Protein AF-A0A920UTL0-F1 (afdb_monomer_lite)

Structure (mmCIF, N/CA/C/O backbone):
data_AF-A0A920UTL0-F1
#
_entry.id   AF-A0A920UTL0-F1
#
loop_
_atom_site.group_PDB
_atom_site.id
_atom_site.type_symbol
_atom_site.label_atom_id
_atom_site.label_alt_id
_atom_site.label_comp_id
_atom_site.label_asym_id
_atom_site.label_entity_id
_atom_site.label_seq_id
_atom_site.pdbx_PDB_ins_code
_atom_site.Cartn_x
_atom_site.Cartn_y
_atom_site.Cartn_z
_atom_site.occupancy
_atom_site.B_iso_or_equiv
_atom_site.auth_seq_id
_atom_site.auth_comp_id
_atom_site.auth_asym_id
_atom_site.auth_atom_id
_atom_site.pdbx_PDB_model_num
ATOM 1 N N . MET A 1 1 ? 0.120 -13.237 -12.454 1.00 46.16 1 MET A N 1
ATOM 2 C CA . MET A 1 1 ? -0.827 -12.155 -12.114 1.00 46.16 1 MET A CA 1
ATOM 3 C C . MET A 1 1 ? -0.097 -11.201 -11.187 1.00 46.16 1 MET A C 1
ATOM 5 O O . MET A 1 1 ? 0.486 -11.712 -10.236 1.00 46.16 1 MET A O 1
ATOM 9 N N . PRO A 1 2 ? -0.025 -9.888 -11.466 1.00 50.31 2 PRO A N 1
ATOM 10 C CA . PRO A 1 2 ? 0.557 -8.945 -10.515 1.00 50.31 2 PRO A CA 1
ATOM 11 C C . PRO A 1 2 ? -0.263 -8.976 -9.222 1.00 50.31 2 PRO A C 1
ATOM 13 O O . PRO A 1 2 ? -1.486 -9.080 -9.282 1.00 50.31 2 PRO A O 1
ATOM 16 N N . ALA A 1 3 ? 0.392 -8.871 -8.069 1.00 59.50 3 ALA A N 1
ATOM 17 C CA . ALA A 1 3 ? -0.272 -8.765 -6.768 1.00 59.50 3 ALA A CA 1
ATOM 18 C C . ALA A 1 3 ? -0.776 -7.331 -6.496 1.00 59.50 3 ALA A C 1
ATOM 20 O O . ALA A 1 3 ? -0.741 -6.862 -5.364 1.00 59.50 3 ALA A O 1
ATOM 21 N N . LEU A 1 4 ? -1.172 -6.605 -7.544 1.00 63.72 4 LEU A N 1
ATOM 22 C CA . LEU A 1 4 ? -1.505 -5.186 -7.469 1.00 63.72 4 LEU A CA 1
ATOM 23 C C . LEU A 1 4 ? -3.012 -4.999 -7.579 1.00 63.72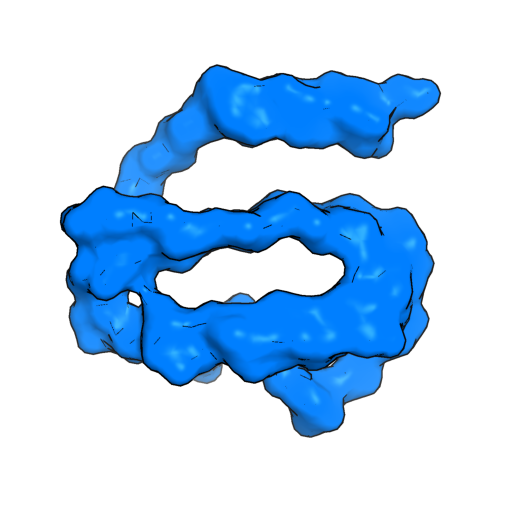 4 LEU A C 1
ATOM 25 O O . LEU A 1 4 ? -3.657 -5.562 -8.469 1.00 63.72 4 LEU A O 1
ATOM 29 N N . ALA A 1 5 ? -3.562 -4.215 -6.656 1.00 66.69 5 ALA A N 1
ATOM 30 C CA . ALA A 1 5 ? -4.961 -3.834 -6.693 1.00 66.69 5 ALA A CA 1
ATOM 31 C C . ALA A 1 5 ? -5.195 -2.919 -7.899 1.00 66.69 5 ALA A C 1
ATOM 33 O O . ALA A 1 5 ? -4.442 -1.983 -8.150 1.00 66.69 5 ALA A O 1
ATOM 34 N N . THR A 1 6 ? -6.248 -3.208 -8.651 1.00 64.88 6 THR A N 1
ATOM 35 C CA . THR A 1 6 ? -6.711 -2.371 -9.760 1.00 64.88 6 THR A CA 1
ATOM 36 C C . THR A 1 6 ? -8.180 -2.048 -9.531 1.00 64.88 6 THR A C 1
ATOM 38 O O . THR A 1 6 ? -8.859 -2.740 -8.767 1.00 64.88 6 THR A O 1
ATOM 41 N N . SER A 1 7 ? -8.696 -1.040 -10.230 1.00 60.72 7 SER A N 1
ATOM 42 C CA . SER A 1 7 ? -10.122 -0.680 -10.213 1.00 60.72 7 SER A CA 1
ATOM 43 C C . SER A 1 7 ? -11.047 -1.763 -10.792 1.00 60.72 7 SER A C 1
ATOM 45 O O . SER A 1 7 ? -12.266 -1.664 -10.679 1.00 60.72 7 SER A O 1
ATOM 47 N N . VAL A 1 8 ? -10.485 -2.818 -11.393 1.00 60.66 8 VAL A N 1
ATOM 48 C CA . VAL A 1 8 ? -11.224 -3.982 -11.911 1.00 60.66 8 VAL A CA 1
ATOM 49 C C . VAL A 1 8 ? -11.755 -4.869 -10.775 1.00 60.66 8 VAL A C 1
ATOM 51 O O . VAL A 1 8 ? -12.705 -5.626 -10.973 1.00 60.66 8 VAL A O 1
ATOM 54 N N . VAL A 1 9 ? -11.167 -4.777 -9.578 1.00 71.56 9 VAL A N 1
ATOM 55 C CA . VAL A 1 9 ? -11.598 -5.513 -8.383 1.00 71.56 9 VAL A CA 1
ATOM 56 C C . VAL A 1 9 ? -12.365 -4.568 -7.458 1.00 71.56 9 VAL A C 1
ATOM 58 O O . VAL A 1 9 ? -11.927 -3.450 -7.198 1.00 71.56 9 VAL A O 1
ATOM 61 N N . ASP A 1 10 ? -13.515 -5.014 -6.939 1.00 80.12 10 ASP A N 1
ATOM 62 C CA . ASP A 1 10 ? -14.285 -4.242 -5.958 1.00 80.12 10 ASP A CA 1
ATOM 63 C C . ASP A 1 10 ? -13.578 -4.226 -4.595 1.00 80.12 10 ASP A C 1
ATOM 65 O O . ASP A 1 10 ? -13.803 -5.083 -3.735 1.00 80.12 10 ASP A O 1
ATOM 69 N N . ASN A 1 11 ? -12.723 -3.224 -4.402 1.00 84.06 11 ASN A N 1
ATOM 70 C CA . ASN A 1 11 ? -11.944 -3.050 -3.180 1.00 84.06 11 ASN A CA 1
ATOM 71 C C . ASN A 1 11 ? -12.766 -2.462 -2.022 1.00 84.06 11 ASN A C 1
ATOM 73 O O . ASN A 1 11 ? -12.279 -2.448 -0.897 1.00 84.06 11 ASN A O 1
ATOM 77 N N . ARG A 1 12 ? -14.020 -2.023 -2.231 1.00 86.75 12 ARG A N 1
ATOM 78 C CA . ARG A 1 12 ? -14.827 -1.338 -1.193 1.00 86.75 12 ARG A CA 1
ATOM 79 C C . ARG A 1 12 ? -15.086 -2.198 0.044 1.00 86.75 12 ARG A C 1
ATOM 81 O O . ARG A 1 12 ? -15.356 -1.672 1.117 1.00 86.75 12 ARG A O 1
ATOM 88 N N . ARG A 1 13 ? -14.991 -3.527 -0.081 1.00 89.25 13 ARG A N 1
ATOM 89 C CA . ARG A 1 13 ? -15.075 -4.456 1.062 1.00 89.25 13 ARG A CA 1
ATOM 90 C C . ARG A 1 13 ? -13.902 -4.329 2.039 1.00 89.25 13 ARG A C 1
ATOM 92 O O . ARG A 1 13 ? -13.994 -4.858 3.139 1.00 89.25 13 ARG A O 1
ATOM 99 N N . LEU A 1 14 ? -12.825 -3.661 1.632 1.00 90.69 14 LEU A N 1
ATOM 100 C CA . LEU A 1 14 ? -11.640 -3.390 2.440 1.00 90.69 14 LEU A CA 1
ATOM 101 C C . LEU A 1 14 ? -11.709 -2.024 3.141 1.00 90.69 14 LEU A C 1
ATOM 103 O O . LEU A 1 14 ? -10.715 -1.601 3.721 1.00 90.69 14 LEU A O 1
ATOM 107 N N . ALA A 1 15 ? -12.848 -1.325 3.101 1.00 95.00 15 ALA A N 1
ATOM 108 C CA . ALA A 1 15 ? -13.007 -0.061 3.812 1.00 95.00 15 ALA A CA 1
ATOM 109 C C . ALA A 1 15 ? -12.674 -0.227 5.309 1.00 95.00 15 ALA A C 1
ATOM 111 O O . ALA A 1 15 ? -13.232 -1.091 5.987 1.00 95.00 15 ALA A O 1
ATOM 112 N N . GLY A 1 16 ? -11.747 0.590 5.808 1.00 94.25 16 GLY A N 1
ATOM 113 C CA . GLY A 1 16 ? -11.213 0.541 7.170 1.00 94.25 16 GLY A CA 1
ATOM 114 C C . GLY A 1 16 ? -10.220 -0.594 7.443 1.00 94.25 16 GLY A C 1
ATOM 115 O O . GLY A 1 16 ? -9.699 -0.676 8.551 1.00 94.25 16 GLY A O 1
ATOM 116 N N . PHE A 1 17 ? -9.942 -1.471 6.473 1.00 95.00 17 PHE A N 1
ATOM 117 C CA . PHE A 1 17 ? -8.964 -2.542 6.646 1.00 95.00 17 PHE A CA 1
ATOM 118 C C . PHE A 1 17 ? -7.537 -1.970 6.592 1.00 95.00 17 PHE A C 1
ATOM 120 O O . PHE A 1 17 ? -7.230 -1.234 5.650 1.00 95.00 17 PHE A O 1
ATOM 127 N N . PRO A 1 18 ? -6.659 -2.299 7.556 1.00 96.56 18 PRO A N 1
ATOM 128 C CA . PRO A 1 18 ? -5.285 -1.813 7.557 1.00 96.56 18 PRO A CA 1
ATOM 129 C C . PRO A 1 18 ? -4.432 -2.565 6.527 1.00 96.56 18 PRO A C 1
ATOM 131 O O . PRO A 1 18 ? -4.371 -3.796 6.528 1.00 96.56 18 PRO A O 1
ATOM 134 N N . VAL A 1 19 ? -3.732 -1.828 5.658 1.00 95.81 19 VAL A N 1
ATOM 135 C CA . VAL A 1 19 ? -2.812 -2.391 4.655 1.00 95.81 19 VAL A CA 1
ATOM 136 C C . VAL A 1 19 ? -1.450 -1.707 4.716 1.00 95.81 19 VAL A C 1
ATOM 138 O O . VAL A 1 19 ? -1.348 -0.486 4.631 1.00 95.81 19 VAL A O 1
ATOM 141 N N . TYR A 1 20 ? -0.397 -2.521 4.778 1.00 96.81 20 TYR A N 1
ATOM 142 C CA . TYR A 1 20 ? 0.996 -2.099 4.663 1.00 96.81 20 TYR A CA 1
ATOM 143 C C . TYR A 1 20 ? 1.569 -2.547 3.313 1.00 96.81 20 TYR A C 1
ATOM 145 O O . TYR A 1 20 ? 1.752 -3.743 3.074 1.00 96.81 20 TYR A O 1
ATOM 153 N N . LEU A 1 21 ? 1.844 -1.598 2.415 1.00 95.62 21 LEU A N 1
ATOM 154 C CA . LEU A 1 21 ? 2.332 -1.856 1.057 1.00 95.62 21 LEU A CA 1
ATOM 155 C C . LEU A 1 21 ? 3.754 -1.315 0.868 1.00 95.62 21 LEU A C 1
ATOM 157 O O . LEU A 1 21 ? 4.020 -0.129 1.068 1.00 95.62 21 LEU A O 1
ATOM 161 N N . ARG A 1 22 ? 4.678 -2.172 0.426 1.00 96.38 22 ARG A N 1
ATOM 162 C CA . ARG A 1 22 ? 6.044 -1.787 0.044 1.00 96.38 22 ARG A CA 1
ATOM 163 C C . ARG A 1 22 ? 6.371 -2.350 -1.330 1.00 96.38 22 ARG A C 1
ATOM 165 O O . ARG A 1 22 ? 6.223 -3.549 -1.549 1.00 96.38 22 ARG A O 1
ATOM 172 N N . ILE A 1 23 ? 6.816 -1.490 -2.241 1.00 95.19 23 ILE A N 1
ATOM 173 C CA . ILE A 1 23 ? 7.210 -1.875 -3.603 1.00 95.19 23 ILE A CA 1
ATOM 174 C C . ILE A 1 23 ? 8.657 -1.454 -3.842 1.00 95.19 23 ILE A C 1
ATOM 176 O O . ILE A 1 23 ? 9.026 -0.328 -3.528 1.00 95.19 23 ILE A O 1
ATOM 180 N N . GLY A 1 24 ? 9.482 -2.341 -4.400 1.00 95.50 24 GLY A N 1
ATOM 181 C CA . GLY A 1 24 ? 10.848 -1.991 -4.781 1.00 95.50 24 GLY A CA 1
ATOM 182 C C . GLY A 1 24 ? 10.877 -1.037 -5.978 1.00 95.50 24 GLY A C 1
ATOM 183 O O . GLY A 1 24 ? 10.256 -1.307 -7.003 1.00 95.50 24 GLY A O 1
ATOM 184 N N . GLY A 1 25 ? 11.593 0.082 -5.865 1.00 94.38 25 GLY A N 1
ATOM 185 C CA . GLY A 1 25 ? 11.706 1.083 -6.932 1.00 94.38 25 GLY A CA 1
ATOM 186 C C . GLY A 1 25 ? 12.534 0.617 -8.133 1.00 94.38 25 GLY A C 1
ATOM 187 O O . GLY A 1 25 ? 12.300 1.066 -9.251 1.00 94.38 25 GLY A O 1
ATOM 188 N N . ALA A 1 26 ? 13.454 -0.329 -7.923 1.00 93.81 26 ALA A N 1
ATOM 189 C CA . ALA A 1 26 ? 14.241 -0.986 -8.969 1.00 93.81 26 ALA A CA 1
ATOM 190 C C . ALA A 1 26 ? 13.676 -2.374 -9.336 1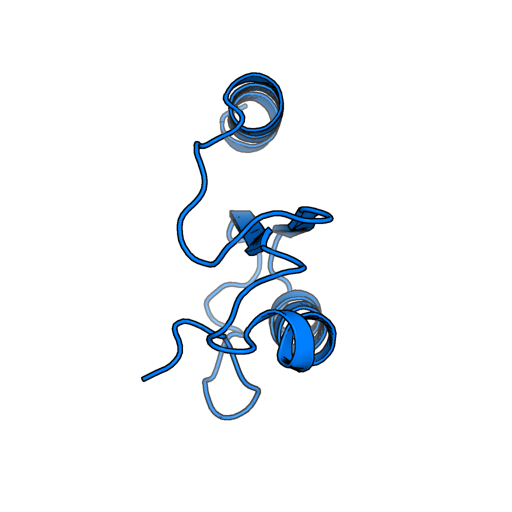.00 93.81 26 ALA A C 1
ATOM 192 O O . ALA A 1 26 ? 14.400 -3.245 -9.828 1.00 93.81 26 ALA A O 1
ATOM 193 N N . ASP A 1 27 ? 12.389 -2.605 -9.065 1.00 88.50 27 ASP A N 1
ATOM 194 C CA . ASP A 1 27 ? 11.702 -3.844 -9.406 1.00 88.50 27 ASP A CA 1
ATOM 195 C C . ASP A 1 27 ? 11.687 -4.085 -10.924 1.00 88.50 27 ASP A C 1
ATOM 197 O O . ASP A 1 27 ? 11.046 -3.360 -11.689 1.00 88.50 27 ASP A O 1
ATOM 201 N N . GLN A 1 28 ? 12.340 -5.166 -11.358 1.00 89.88 28 GLN A N 1
ATOM 202 C CA . GLN A 1 28 ? 12.388 -5.555 -12.767 1.00 89.88 28 GLN A CA 1
ATOM 203 C C . GLN A 1 28 ? 11.037 -6.054 -13.302 1.00 89.88 28 GLN A C 1
ATOM 205 O O . GLN A 1 28 ? 10.848 -6.104 -14.516 1.00 89.88 28 GLN A O 1
ATOM 210 N N . LEU A 1 29 ? 10.094 -6.416 -12.425 1.00 89.50 29 LEU A N 1
ATOM 211 C CA . LEU A 1 29 ? 8.726 -6.778 -12.809 1.00 89.50 29 LEU A CA 1
ATOM 212 C C . LEU A 1 29 ? 7.817 -5.551 -12.981 1.00 89.50 29 LEU A C 1
ATOM 214 O O . LEU A 1 29 ? 6.662 -5.697 -13.387 1.00 89.50 29 LEU A O 1
ATOM 218 N N . GLY A 1 30 ? 8.335 -4.348 -12.713 1.00 89.75 30 GLY A N 1
ATOM 219 C CA . GLY A 1 30 ? 7.677 -3.086 -13.019 1.00 89.75 30 GLY A CA 1
ATOM 220 C C . GLY A 1 30 ? 6.487 -2.755 -12.123 1.00 89.75 30 GLY A C 1
ATOM 221 O O . GLY A 1 30 ? 5.625 -1.986 -12.548 1.00 89.75 30 GLY A O 1
ATOM 222 N N . TRP A 1 31 ? 6.403 -3.298 -10.903 1.00 91.38 31 TRP A N 1
ATOM 223 C CA . TRP A 1 31 ? 5.289 -2.990 -10.001 1.00 91.38 31 TRP A CA 1
ATOM 224 C C . TRP A 1 31 ? 5.281 -1.521 -9.568 1.00 91.38 31 TRP A C 1
ATOM 226 O O . TRP A 1 31 ? 4.208 -0.943 -9.395 1.00 91.38 31 TRP A O 1
ATOM 236 N N . ALA A 1 32 ? 6.454 -0.885 -9.494 1.00 92.25 32 ALA A N 1
ATOM 237 C CA . ALA A 1 32 ? 6.575 0.547 -9.223 1.00 92.25 32 ALA A CA 1
ATOM 238 C C . ALA A 1 32 ? 5.823 1.411 -10.256 1.00 92.25 32 ALA A C 1
ATOM 240 O O . ALA A 1 32 ? 5.218 2.413 -9.889 1.00 92.25 32 ALA A O 1
ATOM 241 N N . ASN A 1 33 ? 5.747 0.976 -11.522 1.00 92.12 33 ASN A N 1
ATOM 242 C CA . ASN A 1 33 ? 5.033 1.698 -12.588 1.00 92.12 33 ASN A CA 1
ATOM 243 C C . ASN A 1 33 ? 3.511 1.756 -12.372 1.00 92.12 33 ASN A C 1
ATOM 245 O O . ASN A 1 33 ? 2.818 2.510 -13.048 1.00 92.12 33 ASN A O 1
ATOM 249 N N . ARG A 1 34 ? 2.975 0.917 -11.479 1.00 91.12 34 ARG A N 1
ATOM 250 C CA . ARG A 1 34 ? 1.544 0.828 -11.151 1.00 91.12 34 ARG A CA 1
ATOM 251 C C . ARG A 1 34 ? 1.266 1.230 -9.701 1.00 91.12 34 ARG A C 1
ATOM 253 O O . ARG A 1 34 ? 0.152 1.030 -9.220 1.00 91.12 34 ARG A O 1
ATOM 260 N N . PHE A 1 35 ? 2.262 1.781 -9.004 1.00 92.88 35 PHE A N 1
ATOM 261 C CA . PHE A 1 35 ? 2.144 2.163 -7.599 1.00 92.88 35 PHE A CA 1
ATOM 262 C C . PHE A 1 35 ? 1.043 3.205 -7.393 1.00 92.88 35 PHE A C 1
ATOM 264 O O . PHE A 1 35 ? 0.150 2.974 -6.585 1.00 92.88 35 PHE A O 1
ATOM 271 N N . GLU A 1 36 ? 1.049 4.294 -8.168 1.00 94.00 36 GLU A N 1
ATOM 272 C CA . GLU A 1 36 ? 0.044 5.359 -8.043 1.00 94.00 36 GLU A CA 1
ATOM 273 C C . GLU A 1 36 ? -1.379 4.843 -8.277 1.00 94.00 36 GLU A C 1
ATOM 275 O O . GLU A 1 36 ? -2.272 5.112 -7.480 1.00 94.00 36 GLU A O 1
ATOM 280 N N . GLU A 1 37 ? -1.593 4.037 -9.321 1.00 93.38 37 GLU A N 1
ATOM 281 C CA . GLU A 1 37 ? -2.899 3.422 -9.587 1.00 93.38 37 GLU A CA 1
ATOM 282 C C . GLU A 1 37 ? -3.348 2.516 -8.434 1.00 93.38 37 GLU A C 1
ATOM 284 O O . GLU A 1 37 ? -4.507 2.567 -8.025 1.00 93.38 37 GLU A O 1
ATOM 289 N N . THR A 1 38 ? -2.430 1.713 -7.890 1.00 92.88 38 THR A N 1
ATOM 290 C CA . THR A 1 38 ? -2.713 0.796 -6.776 1.00 92.88 38 THR A CA 1
ATOM 291 C C . THR A 1 38 ? -3.091 1.566 -5.514 1.00 92.88 38 THR A C 1
ATOM 293 O O . THR A 1 38 ? -4.076 1.230 -4.857 1.00 92.88 38 THR A O 1
ATOM 296 N N . VAL A 1 39 ? -2.327 2.611 -5.182 1.00 94.62 39 VAL A N 1
ATOM 297 C CA . VAL A 1 39 ? -2.585 3.477 -4.027 1.00 94.62 39 VAL A CA 1
ATOM 298 C C . VAL A 1 39 ? -3.934 4.166 -4.182 1.00 94.62 39 VAL A C 1
ATOM 300 O O . VAL A 1 39 ? -4.764 4.053 -3.287 1.00 94.62 39 VAL A O 1
ATOM 303 N N . ASN A 1 40 ? -4.201 4.779 -5.338 1.00 94.25 40 ASN A N 1
ATOM 304 C CA . ASN A 1 40 ? -5.471 5.455 -5.593 1.00 94.25 40 ASN A CA 1
ATOM 305 C C . ASN A 1 40 ? -6.657 4.492 -5.452 1.00 94.25 40 ASN A C 1
ATOM 307 O O . ASN A 1 40 ? -7.606 4.799 -4.737 1.00 94.25 40 ASN A O 1
ATOM 311 N N . ALA A 1 41 ? -6.581 3.296 -6.044 1.00 93.62 41 ALA A N 1
ATOM 312 C CA . ALA A 1 41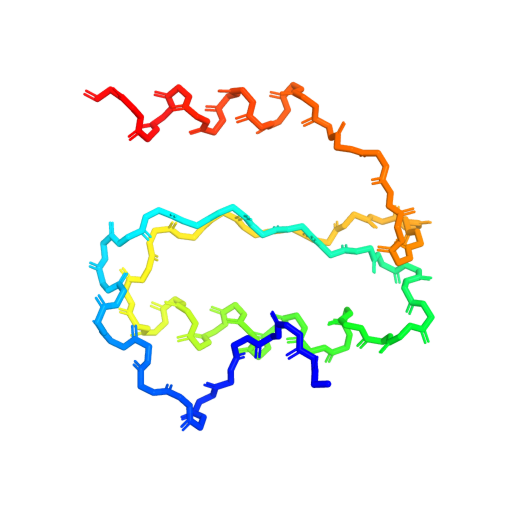 ? -7.662 2.313 -5.973 1.00 93.62 41 ALA A CA 1
ATOM 313 C C . ALA A 1 41 ? -7.956 1.821 -4.541 1.00 93.62 41 ALA A C 1
ATOM 315 O O . ALA A 1 41 ? -9.105 1.517 -4.219 1.00 93.62 41 ALA A O 1
ATOM 316 N N . LEU A 1 42 ? -6.937 1.714 -3.683 1.00 94.00 42 LEU A N 1
ATOM 317 C CA . LEU A 1 42 ? -7.096 1.319 -2.279 1.00 94.00 42 LEU A CA 1
ATOM 318 C C . LEU A 1 42 ? -7.587 2.490 -1.415 1.00 94.00 42 LEU A C 1
ATOM 320 O O . LEU A 1 42 ? -8.502 2.320 -0.610 1.00 94.00 42 LEU A O 1
ATOM 324 N N . THR A 1 43 ? -7.038 3.689 -1.614 1.00 94.50 43 THR A N 1
ATOM 325 C CA . THR A 1 43 ? -7.465 4.899 -0.902 1.00 94.50 43 THR A CA 1
ATOM 326 C C . THR A 1 43 ? -8.916 5.260 -1.225 1.00 94.50 43 THR A C 1
ATOM 328 O O . THR A 1 43 ? -9.695 5.506 -0.308 1.00 94.50 43 THR A O 1
ATOM 331 N N . GLU A 1 44 ? -9.325 5.221 -2.497 1.00 94.44 44 GLU A N 1
ATOM 332 C CA . GLU A 1 44 ? -10.721 5.450 -2.912 1.00 94.44 44 GLU A CA 1
ATOM 333 C C . GLU A 1 44 ? -11.688 4.413 -2.324 1.00 94.44 44 GLU A C 1
ATOM 335 O O . GLU A 1 44 ? -12.854 4.713 -2.067 1.00 94.44 44 GLU A O 1
ATOM 340 N N . ALA A 1 45 ? -11.204 3.197 -2.065 1.00 93.94 45 ALA A N 1
ATOM 341 C CA . ALA A 1 45 ? -11.970 2.149 -1.403 1.00 93.94 45 ALA A CA 1
ATOM 342 C C . ALA A 1 45 ? -12.070 2.318 0.126 1.00 93.94 45 ALA A C 1
ATOM 344 O O . ALA A 1 45 ? -12.740 1.518 0.779 1.00 93.94 45 ALA A O 1
ATOM 345 N N . GLY A 1 46 ? -11.435 3.347 0.696 1.00 95.38 46 GLY A N 1
ATOM 346 C CA . GLY A 1 46 ? -11.456 3.642 2.127 1.00 95.38 46 GLY A CA 1
ATOM 347 C C . GLY A 1 46 ? -10.527 2.763 2.965 1.00 95.38 46 GLY A C 1
ATOM 348 O O . GLY A 1 46 ? -10.766 2.619 4.160 1.00 95.38 46 GLY A O 1
ATOM 349 N N . VAL A 1 47 ? -9.510 2.142 2.363 1.00 95.88 47 VAL A N 1
ATOM 350 C CA . VAL A 1 47 ? -8.486 1.348 3.066 1.00 95.88 47 VAL A CA 1
ATOM 351 C C . VAL A 1 47 ? -7.631 2.262 3.958 1.00 95.88 47 VAL A C 1
ATOM 353 O O . VAL A 1 47 ? -7.238 3.344 3.516 1.00 95.88 47 VAL A O 1
ATOM 356 N N . ASP A 1 48 ? -7.293 1.828 5.181 1.00 95.69 48 ASP A N 1
ATOM 357 C CA . ASP A 1 48 ? -6.256 2.493 5.994 1.00 95.69 48 ASP A CA 1
ATOM 358 C C . ASP A 1 48 ? -4.883 2.056 5.470 1.00 95.69 48 ASP A C 1
ATOM 360 O O . ASP A 1 48 ? -4.342 1.012 5.843 1.00 95.69 48 ASP A O 1
ATOM 364 N N . LEU A 1 49 ? -4.384 2.809 4.492 1.00 96.25 49 LEU A N 1
ATOM 365 C CA . LEU A 1 49 ? -3.232 2.432 3.687 1.00 96.25 49 LEU A CA 1
ATOM 366 C C . LEU A 1 49 ? -1.963 3.159 4.135 1.00 96.25 49 LEU A C 1
ATOM 368 O O . LEU A 1 49 ? -1.883 4.385 4.087 1.00 96.25 49 LEU A O 1
ATOM 372 N N . ASP A 1 50 ? -0.929 2.380 4.438 1.00 97.25 50 ASP A N 1
ATOM 373 C CA . ASP A 1 50 ? 0.452 2.839 4.543 1.00 97.25 50 ASP A CA 1
ATOM 374 C C . ASP A 1 50 ? 1.253 2.250 3.373 1.00 97.25 50 ASP A C 1
ATOM 376 O O . ASP A 1 50 ? 1.556 1.054 3.343 1.00 97.25 50 ASP A O 1
ATOM 380 N N . ALA A 1 51 ? 1.574 3.077 2.376 1.00 96.75 51 ALA A N 1
ATOM 381 C CA . ALA A 1 51 ? 2.225 2.642 1.144 1.00 96.75 51 ALA A CA 1
ATOM 382 C C . ALA A 1 51 ? 3.492 3.447 0.844 1.00 96.75 51 ALA A C 1
ATOM 384 O O . ALA A 1 51 ? 3.485 4.674 0.907 1.00 96.75 51 ALA A O 1
ATOM 385 N N . ALA A 1 52 ? 4.565 2.763 0.442 1.00 96.75 52 ALA A N 1
ATOM 386 C CA . ALA A 1 52 ? 5.800 3.414 0.014 1.00 96.75 52 ALA A CA 1
ATOM 387 C C . ALA A 1 52 ? 6.529 2.631 -1.086 1.00 96.75 52 ALA A C 1
ATOM 389 O O . ALA A 1 52 ? 6.525 1.394 -1.106 1.00 96.75 52 ALA A O 1
ATOM 390 N N . ILE A 1 53 ? 7.212 3.371 -1.962 1.00 95.69 53 ILE A N 1
ATOM 391 C CA . ILE A 1 53 ? 8.254 2.824 -2.832 1.00 95.69 53 ILE A CA 1
ATOM 392 C C . ILE A 1 53 ? 9.568 2.827 -2.051 1.00 95.69 53 ILE A C 1
ATOM 394 O O . ILE A 1 53 ? 9.987 3.850 -1.514 1.00 95.69 53 ILE A O 1
ATOM 398 N N . LEU A 1 54 ? 10.225 1.673 -1.998 1.00 95.75 54 LEU A N 1
ATOM 399 C CA . LEU A 1 54 ? 11.564 1.530 -1.452 1.00 95.75 54 LEU A CA 1
ATOM 400 C C . LEU A 1 54 ? 12.567 1.825 -2.558 1.00 95.75 54 LEU A C 1
ATOM 402 O O . LEU A 1 54 ? 12.757 1.012 -3.468 1.00 95.75 54 LEU A O 1
ATOM 406 N N . ASP A 1 55 ? 13.177 3.004 -2.492 1.00 93.31 55 ASP A N 1
ATOM 407 C CA . ASP A 1 55 ? 14.111 3.446 -3.518 1.00 93.31 55 ASP A CA 1
ATOM 408 C C . ASP A 1 55 ? 15.264 2.446 -3.694 1.00 93.31 55 ASP A C 1
ATOM 410 O O . ASP A 1 55 ? 15.762 1.856 -2.732 1.00 93.31 55 ASP A O 1
ATOM 414 N N . SER A 1 56 ? 15.655 2.218 -4.947 1.00 93.06 56 SER A N 1
ATOM 415 C CA . SER A 1 56 ? 16.693 1.260 -5.357 1.00 93.06 56 SER A CA 1
ATOM 416 C C . SER A 1 56 ? 16.480 -0.215 -4.956 1.00 93.06 56 SER A C 1
ATOM 418 O O . SER A 1 56 ? 17.315 -1.058 -5.291 1.00 93.06 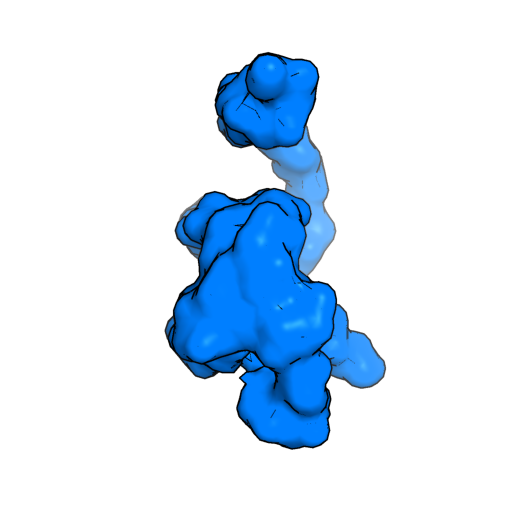56 SER A O 1
ATOM 420 N N . ALA A 1 57 ? 15.385 -0.579 -4.279 1.00 95.81 57 ALA A N 1
ATOM 421 C CA . ALA A 1 57 ? 15.135 -1.965 -3.888 1.00 95.81 57 ALA A CA 1
ATOM 422 C C . ALA A 1 57 ? 14.666 -2.820 -5.089 1.00 95.81 57 ALA A C 1
ATOM 424 O O . ALA A 1 57 ? 13.841 -2.353 -5.880 1.00 95.81 57 ALA A O 1
ATOM 425 N N . PRO A 1 58 ? 15.162 -4.067 -5.240 1.00 95.06 58 PRO A N 1
ATOM 426 C CA . PRO A 1 58 ? 14.748 -4.987 -6.307 1.00 95.06 58 PRO A CA 1
ATOM 427 C C . PRO A 1 58 ? 13.368 -5.606 -6.021 1.00 95.06 58 PRO A C 1
ATOM 429 O O . PRO A 1 58 ? 12.743 -5.287 -5.014 1.00 95.06 58 PRO A O 1
ATOM 432 N N . HIS A 1 59 ? 12.905 -6.541 -6.864 1.00 92.06 59 HIS A N 1
ATOM 433 C CA . HIS A 1 59 ? 11.615 -7.223 -6.667 1.00 92.06 59 HIS A CA 1
ATOM 434 C C . HIS A 1 59 ? 11.486 -7.914 -5.295 1.00 92.06 59 HIS A C 1
ATOM 436 O O . HIS A 1 59 ? 10.478 -7.784 -4.607 1.00 92.06 59 HIS A O 1
ATOM 442 N N . MET A 1 60 ? 12.528 -8.646 -4.886 1.00 93.31 60 MET A N 1
ATOM 443 C CA . MET A 1 60 ? 12.606 -9.291 -3.575 1.00 93.31 60 MET A CA 1
ATOM 444 C C . MET A 1 60 ? 13.594 -8.537 -2.694 1.00 93.31 60 MET A C 1
ATOM 446 O O . MET A 1 60 ? 14.796 -8.551 -2.952 1.00 93.31 60 MET A O 1
ATOM 450 N N . PHE A 1 61 ? 13.100 -7.922 -1.628 1.00 94.00 61 PHE A N 1
ATOM 451 C CA . PHE A 1 61 ? 13.909 -7.186 -0.663 1.00 94.00 61 PHE A CA 1
ATOM 452 C C . PHE A 1 61 ? 13.660 -7.697 0.757 1.00 94.00 61 PHE A C 1
ATOM 454 O O . PHE A 1 61 ? 12.662 -8.359 1.044 1.00 94.00 61 PHE A O 1
ATOM 461 N N . ARG A 1 62 ? 14.599 -7.408 1.663 1.00 94.19 62 ARG A N 1
ATOM 462 C CA . ARG A 1 62 ? 14.418 -7.703 3.087 1.00 94.19 62 ARG A CA 1
ATOM 463 C C . ARG A 1 62 ? 13.404 -6.736 3.681 1.00 94.19 62 ARG A C 1
ATOM 465 O O . ARG A 1 62 ? 13.498 -5.536 3.441 1.00 94.19 62 ARG A O 1
ATOM 472 N N . MET A 1 63 ? 12.487 -7.260 4.488 1.00 93.38 63 MET A N 1
ATOM 473 C CA . MET A 1 63 ? 11.549 -6.432 5.238 1.00 93.38 63 MET A CA 1
ATOM 474 C C . MET A 1 63 ? 12.304 -5.505 6.196 1.00 93.38 63 MET A C 1
ATOM 476 O O . MET A 1 63 ? 13.221 -5.946 6.894 1.00 93.38 63 MET A O 1
ATOM 480 N N . ASN A 1 64 ? 11.905 -4.233 6.236 1.00 94.75 64 ASN A N 1
ATOM 481 C CA . ASN A 1 64 ? 12.366 -3.303 7.256 1.00 94.75 64 ASN A CA 1
ATOM 482 C C . ASN A 1 64 ? 11.466 -3.436 8.494 1.00 94.75 64 ASN A C 1
ATOM 484 O O . ASN A 1 64 ? 10.384 -2.846 8.543 1.00 94.75 64 ASN A O 1
ATOM 488 N N . TRP A 1 65 ? 11.939 -4.211 9.473 1.00 95.88 65 TRP A N 1
ATOM 489 C CA . TRP A 1 65 ? 11.229 -4.475 10.725 1.00 95.88 65 TRP A CA 1
ATOM 490 C C . TRP A 1 65 ? 10.917 -3.211 11.520 1.00 95.88 65 TRP A C 1
ATOM 492 O O . TRP A 1 65 ? 9.811 -3.102 12.016 1.00 95.88 65 TRP A O 1
ATOM 502 N N . GLU A 1 66 ? 11.802 -2.212 11.546 1.00 95.88 66 GLU A N 1
ATOM 503 C CA . GLU A 1 66 ? 11.555 -0.959 12.277 1.00 95.88 66 GLU A CA 1
ATOM 504 C C . GLU A 1 66 ? 10.293 -0.249 11.764 1.00 95.88 66 GLU A C 1
ATOM 506 O O . GLU A 1 66 ? 9.423 0.149 12.535 1.00 95.88 66 GLU A O 1
ATOM 511 N N . SER A 1 67 ? 10.151 -0.152 10.440 1.00 94.75 67 SER A N 1
ATOM 512 C CA . SER A 1 67 ? 8.970 0.469 9.834 1.00 94.75 67 SER A CA 1
ATOM 513 C C . SER A 1 67 ? 7.714 -0.406 9.886 1.00 94.75 67 SER A C 1
ATOM 515 O O . SER A 1 67 ? 6.608 0.125 9.815 1.00 94.75 67 SER A O 1
ATOM 517 N N . LEU A 1 68 ? 7.868 -1.732 9.959 1.00 96.62 68 LEU A N 1
ATOM 518 C CA . LEU A 1 68 ? 6.745 -2.662 10.069 1.00 96.62 68 LEU A CA 1
ATOM 519 C C . LEU A 1 68 ? 6.210 -2.704 11.503 1.00 96.62 68 LEU A C 1
ATOM 521 O O . LEU A 1 68 ? 5.003 -2.621 11.690 1.00 96.62 68 LEU A O 1
ATOM 525 N N . ASP A 1 69 ? 7.089 -2.786 12.499 1.00 96.81 69 ASP A N 1
ATOM 526 C CA . ASP A 1 69 ? 6.729 -2.844 13.916 1.00 96.81 69 ASP A CA 1
ATOM 527 C C . ASP A 1 69 ? 5.992 -1.569 14.336 1.00 96.81 69 ASP A C 1
ATOM 529 O O . ASP A 1 69 ? 4.908 -1.651 14.906 1.00 96.81 69 ASP A O 1
ATOM 533 N N . ALA A 1 70 ? 6.491 -0.393 13.939 1.00 96.25 70 ALA A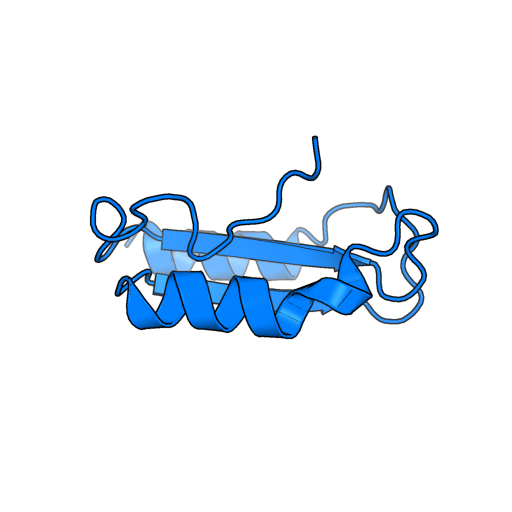 N 1
ATOM 534 C CA . ALA A 1 70 ? 5.808 0.877 14.194 1.00 96.25 70 ALA A CA 1
ATOM 535 C C . ALA A 1 70 ? 4.396 0.929 13.574 1.00 96.25 70 ALA A C 1
ATOM 537 O O . ALA A 1 70 ? 3.459 1.466 14.168 1.00 96.25 70 ALA A O 1
ATOM 538 N N . TRP A 1 71 ? 4.222 0.358 12.378 1.00 97.12 71 TRP A N 1
ATOM 539 C CA . TRP A 1 71 ? 2.906 0.262 11.747 1.00 97.12 71 TRP A CA 1
ATOM 540 C C . TRP A 1 71 ? 2.001 -0.749 12.464 1.00 97.12 71 TRP A C 1
ATOM 542 O O . TRP A 1 71 ? 0.825 -0.464 12.681 1.00 97.12 71 TRP A O 1
ATOM 552 N N . LEU A 1 72 ? 2.539 -1.899 12.883 1.00 96.94 72 LEU A N 1
ATOM 553 C CA . LEU A 1 72 ? 1.804 -2.914 13.642 1.00 96.94 72 LEU A CA 1
ATOM 554 C C . LEU A 1 72 ? 1.305 -2.368 14.982 1.00 96.94 72 LEU A C 1
ATOM 556 O O . LEU A 1 72 ? 0.152 -2.602 15.339 1.00 96.94 72 LEU A O 1
ATOM 560 N N . GLU A 1 73 ? 2.130 -1.606 15.698 1.00 96.25 73 GLU A N 1
ATOM 561 C CA . GLU A 1 73 ? 1.736 -0.938 16.942 1.00 96.25 73 GLU A CA 1
ATOM 562 C C . GLU A 1 73 ? 0.557 0.016 16.722 1.00 96.25 73 GLU A C 1
ATOM 564 O O . GLU A 1 73 ? -0.385 0.011 17.509 1.00 96.25 73 GLU A O 1
ATOM 569 N N . LYS A 1 74 ? 0.551 0.776 15.618 1.00 94.12 74 LYS A N 1
ATOM 570 C CA . LYS A 1 74 ? -0.558 1.679 15.274 1.00 94.12 74 LYS A CA 1
ATOM 571 C C . LYS A 1 74 ? -1.881 0.933 15.052 1.00 94.12 74 LYS A C 1
ATOM 573 O O . LYS A 1 74 ? -2.926 1.458 15.421 1.00 94.12 74 LYS A O 1
ATOM 578 N N . VAL A 1 75 ? -1.860 -0.241 14.414 1.00 95.31 75 VAL A N 1
ATOM 579 C CA . VAL A 1 75 ? -3.089 -0.940 13.972 1.00 95.31 75 VAL A CA 1
ATOM 580 C C . VAL A 1 75 ? -3.587 -2.016 14.942 1.00 95.31 75 VAL A C 1
ATOM 582 O O . VAL A 1 75 ? -4.653 -2.587 14.718 1.00 95.31 75 VAL A O 1
ATOM 585 N N . THR A 1 76 ? -2.820 -2.331 15.990 1.00 90.00 76 THR A N 1
ATOM 586 C CA . THR A 1 76 ? -3.175 -3.347 17.004 1.00 90.00 76 THR A CA 1
ATOM 587 C C . THR A 1 76 ? -3.553 -2.759 18.367 1.00 90.00 76 THR A C 1
ATOM 589 O O . THR A 1 76 ? -3.902 -3.517 19.275 1.00 90.00 76 THR A O 1
ATOM 592 N N . GLN A 1 77 ? -3.508 -1.431 18.498 1.00 72.19 77 GLN A N 1
ATOM 593 C CA . GLN A 1 77 ? -4.024 -0.671 19.641 1.00 72.19 77 GLN A CA 1
ATOM 594 C C . GLN A 1 77 ? -5.496 -0.301 19.456 1.00 72.19 77 GLN A C 1
ATOM 596 O O . GLN A 1 77 ? -6.215 -0.316 20.481 1.00 72.19 77 GLN A O 1
#

Foldseek 3Di:
DDPADALVDLLLVQAAPEDEEEAEPQEPVCVVVCQVRRVVSNVVSNHNYDYDYDYNGYRDDDDDCVVVVVSVVVVVD

Radius of gyration: 12.89 Å; chains: 1; bounding box: 32×18×33 Å

Sequence (77 aa):
MPALATSVVDNRRLAGFPVYLRIGGADQLGWANRFEETVNALTEAGV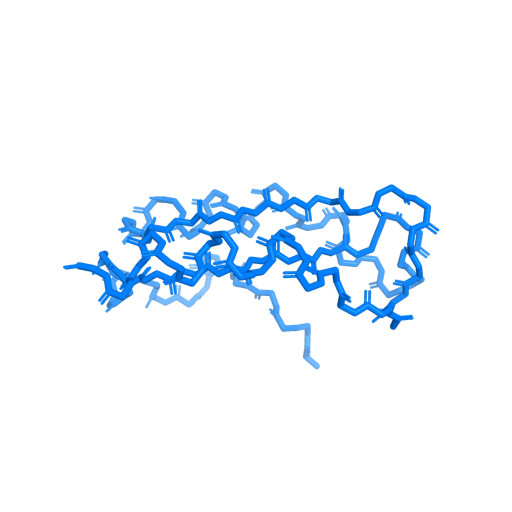DLDAAILDSAPHMFRMNWESLDAWLEKVTQ

pLDDT: mean 89.6, std 11.54, range [46.16, 97.25]

Secondary structure (DSSP, 8-state):
--S---TTS-GGGGTT-EEEEEEETT-TT-GGGGHHHHHHHHHHTT-EEEEEEETT--SS----HHHHHHHHHHHH-